Protein AF-A0A821AKG3-F1 (afdb_monomer)

Sequence (88 aa):
MDASKLPPLRGSSIDNHPNAKRQQNGITVVDGNRQGNGINQLSYPYGLYVDDDQTVYVADESNHRIVEWKWGATSGQVVAGGNGQGSG

Nearest PDB structures (foldseek):
  8pkq-assembly1_A  TM=8.274E-01  e=5.808E-03  Mycobacterium tuberculosis
  7djj-assembly1_A  TM=8.971E-01  e=2.370E-02  Arabidopsis thaliana
  7djm-assembly1_A  TM=8.712E-01  e=4.213E-02  Arabidopsis thaliana
  7djk-assembly1_A  TM=8.496E-01  e=5.104E-02  Arabidopsis thaliana
  7djl-assembly2_A  TM=8.886E-01  e=6.183E-02  Arabidopsis thaliana

Structure (mmCIF, N/CA/C/O backbone):
data_AF-A0A821AKG3-F1
#
_entry.id   AF-A0A821AKG3-F1
#
loop_
_atom_site.group_PDB
_atom_site.id
_atom_site.type_symbol
_atom_site.label_atom_id
_atom_site.label_alt_id
_atom_site.label_comp_id
_atom_site.label_asym_id
_atom_site.label_entity_id
_atom_site.label_seq_id
_atom_site.pdbx_PDB_ins_code
_atom_site.Cartn_x
_atom_site.Cartn_y
_atom_site.Cartn_z
_atom_site.occupancy
_atom_site.B_iso_or_equiv
_atom_site.auth_seq_id
_atom_site.auth_comp_id
_atom_site.auth_asym_id
_atom_site.auth_atom_id
_atom_site.pdbx_PDB_model_num
ATOM 1 N N . MET A 1 1 ? -31.419 36.861 31.798 1.00 51.81 1 MET A N 1
ATOM 2 C CA . MET A 1 1 ? -31.087 35.574 31.153 1.00 51.81 1 MET A CA 1
ATOM 3 C C . MET A 1 1 ? -29.639 35.691 30.720 1.00 51.81 1 MET A C 1
ATOM 5 O O . MET A 1 1 ? -29.335 36.570 29.931 1.00 51.81 1 MET A O 1
ATOM 9 N N . ASP A 1 2 ? -28.749 34.954 31.375 1.00 58.72 2 ASP A N 1
ATOM 10 C CA . ASP A 1 2 ? -27.296 35.097 31.244 1.00 58.72 2 ASP A CA 1
ATOM 11 C C . ASP A 1 2 ? -26.779 34.245 30.070 1.00 58.72 2 ASP A C 1
ATOM 13 O O . ASP A 1 2 ? -27.011 33.036 30.031 1.00 58.72 2 ASP A O 1
ATOM 17 N N . ALA A 1 3 ? -26.109 34.883 29.106 1.00 54.12 3 ALA A N 1
ATOM 18 C CA . ALA A 1 3 ? -25.572 34.251 27.900 1.00 54.12 3 ALA A CA 1
ATOM 19 C C . ALA A 1 3 ? -24.322 33.382 28.162 1.00 54.12 3 ALA A C 1
ATOM 21 O O . ALA A 1 3 ? -23.844 32.709 27.251 1.00 54.12 3 ALA A O 1
ATOM 22 N N . SER A 1 4 ? -23.814 33.345 29.399 1.00 54.78 4 SER A N 1
ATOM 23 C CA . SER A 1 4 ? -22.618 32.584 29.791 1.00 54.78 4 SER A CA 1
ATOM 24 C C . SER A 1 4 ? -22.811 31.059 29.886 1.00 54.78 4 SER A C 1
ATOM 26 O O . SER A 1 4 ? -21.845 30.333 30.117 1.00 54.78 4 SER A O 1
ATOM 28 N N . LYS A 1 5 ? -24.038 30.545 29.700 1.00 53.03 5 LYS A N 1
ATOM 29 C CA . LYS A 1 5 ? -24.369 29.112 29.850 1.00 53.03 5 LYS A CA 1
ATOM 30 C C . LYS A 1 5 ? -24.536 28.322 28.545 1.00 53.03 5 LYS A C 1
ATOM 32 O O . LYS A 1 5 ? -24.936 27.160 28.604 1.00 53.03 5 LYS A O 1
ATOM 37 N N . LEU A 1 6 ? -24.256 28.901 27.377 1.00 49.69 6 LEU A N 1
ATOM 38 C CA . LEU A 1 6 ? -24.322 28.150 26.117 1.00 49.69 6 LEU A CA 1
ATOM 39 C C . LEU A 1 6 ? -23.011 27.371 25.887 1.00 49.69 6 LEU A C 1
ATOM 41 O O . LEU A 1 6 ? -21.942 27.982 25.909 1.00 49.69 6 LEU A O 1
ATOM 45 N N . PRO A 1 7 ? -23.050 26.042 25.665 1.00 45.19 7 PRO A N 1
ATOM 46 C CA . PRO A 1 7 ? -21.850 25.288 25.313 1.00 45.19 7 PRO A CA 1
ATOM 47 C C . PRO A 1 7 ? -21.300 25.761 23.953 1.00 45.19 7 PRO A C 1
ATOM 49 O O . PRO A 1 7 ? -22.076 26.187 23.092 1.00 45.19 7 PRO A O 1
ATOM 52 N N . PRO A 1 8 ? -19.975 25.693 23.719 1.00 50.62 8 PRO A N 1
ATOM 53 C CA . PRO A 1 8 ? -19.399 26.102 22.446 1.00 50.62 8 PRO A CA 1
ATOM 54 C C . PRO A 1 8 ? -19.916 25.198 21.325 1.00 50.62 8 PRO A C 1
ATOM 56 O O . PRO A 1 8 ? -19.870 23.971 21.432 1.00 50.62 8 PRO A O 1
ATOM 59 N N . LEU A 1 9 ? -20.362 25.803 20.223 1.00 50.66 9 LEU A N 1
ATOM 60 C CA . LEU A 1 9 ? -20.691 25.093 18.990 1.00 50.66 9 LEU A CA 1
ATOM 61 C C . LEU A 1 9 ? -19.398 24.546 18.367 1.00 50.66 9 LEU A C 1
ATOM 63 O O . LEU A 1 9 ? -18.828 25.134 17.453 1.00 50.66 9 LEU A O 1
ATOM 67 N N . ARG A 1 10 ? -18.896 23.416 18.871 1.00 60.94 10 ARG A N 1
ATOM 68 C CA . ARG A 1 10 ? -17.911 22.604 18.151 1.00 60.94 10 ARG A CA 1
ATOM 69 C C . ARG A 1 10 ? -18.648 21.585 17.297 1.00 60.94 10 ARG A C 1
ATOM 71 O O . ARG A 1 10 ? -18.744 20.413 17.630 1.00 60.94 10 ARG A O 1
ATOM 78 N N . GLY A 1 11 ? -19.159 22.076 16.181 1.00 45.47 11 GLY A N 1
ATOM 79 C CA . GLY A 1 11 ? -19.505 21.269 15.026 1.00 45.47 11 GLY A CA 1
ATOM 80 C C . GLY A 1 11 ? -19.060 22.059 13.814 1.00 45.47 11 GLY A C 1
ATOM 81 O O . GLY A 1 11 ? -19.707 23.037 13.452 1.00 45.47 11 GLY A O 1
ATOM 82 N N . SER A 1 12 ? -17.912 21.703 13.240 1.00 50.84 12 SER A N 1
ATOM 83 C CA . SER A 1 12 ? -17.507 22.206 11.932 1.00 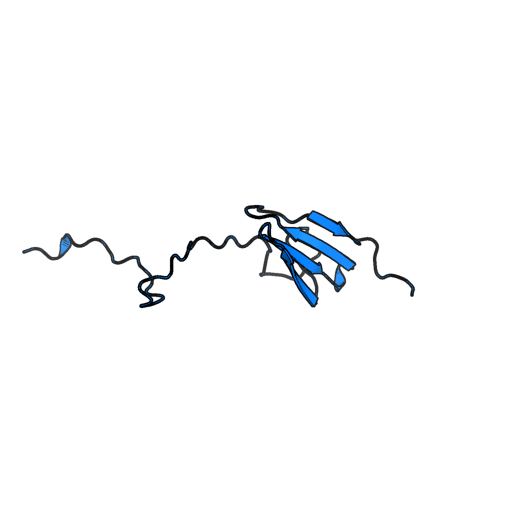50.84 12 SER A CA 1
ATOM 84 C C . SER A 1 12 ? -18.620 21.858 10.952 1.00 50.84 12 SER A C 1
ATOM 86 O O . SER A 1 12 ? -18.819 20.685 10.635 1.00 50.84 12 SER A O 1
ATOM 88 N N . SER A 1 13 ? -19.375 22.880 10.554 1.00 56.81 13 SER A N 1
ATOM 89 C CA . SER A 1 13 ? -20.412 22.802 9.536 1.00 56.81 13 SER A CA 1
ATOM 90 C C . SER A 1 13 ? -19.789 22.275 8.247 1.00 56.81 13 SER A C 1
ATOM 92 O O . SER A 1 13 ? -19.139 23.016 7.513 1.00 56.81 13 SER A O 1
ATOM 94 N N . ILE A 1 14 ? -19.948 20.977 8.014 1.00 57.88 14 ILE A N 1
ATOM 95 C CA . ILE A 1 14 ? -19.832 20.365 6.701 1.00 57.88 14 ILE A CA 1
ATOM 96 C C . ILE A 1 14 ? -21.133 19.592 6.475 1.00 57.88 14 ILE A C 1
ATOM 98 O O . ILE A 1 14 ? -21.371 18.541 7.059 1.00 57.88 14 ILE A O 1
ATOM 102 N N . ASP A 1 15 ? -21.972 20.174 5.623 1.00 58.25 15 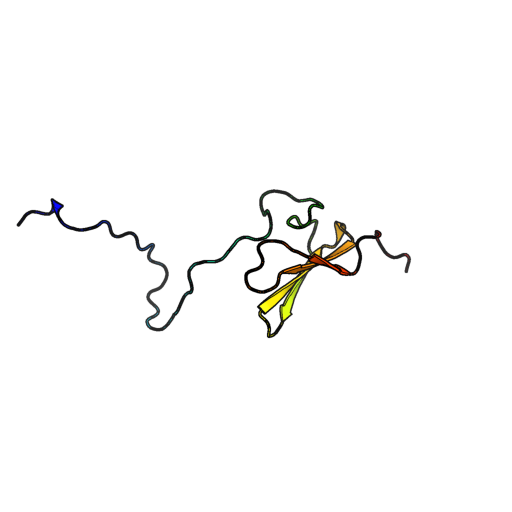ASP A N 1
ATOM 103 C CA . ASP A 1 15 ? -23.075 19.541 4.898 1.00 58.25 15 ASP A CA 1
ATOM 104 C C . ASP A 1 15 ? -24.473 19.596 5.526 1.00 58.25 15 ASP A C 1
ATOM 106 O O . ASP A 1 15 ? -24.820 18.919 6.489 1.00 58.25 15 ASP A O 1
ATOM 110 N N . ASN A 1 16 ? -25.343 20.332 4.835 1.00 51.00 16 ASN A N 1
ATOM 111 C CA . ASN A 1 16 ? -26.784 20.408 5.053 1.00 51.00 16 ASN A CA 1
ATOM 112 C C . ASN A 1 16 ? -27.523 19.201 4.416 1.00 51.00 16 ASN A C 1
ATOM 114 O O . ASN A 1 16 ? -28.615 19.352 3.870 1.00 51.00 16 ASN A O 1
ATOM 118 N N . HIS A 1 17 ? -26.914 18.006 4.416 1.00 56.50 17 HIS A N 1
ATOM 119 C CA . HIS A 1 17 ? -27.502 16.800 3.823 1.00 56.50 17 HIS A CA 1
ATOM 120 C C . HIS A 1 17 ? -28.176 15.941 4.906 1.00 56.50 17 HIS A C 1
ATOM 122 O O . HIS A 1 17 ? -27.478 15.258 5.657 1.00 56.50 17 HIS A O 1
ATOM 128 N N . PRO A 1 18 ? -29.521 15.906 4.975 1.00 58.88 18 PRO A N 1
ATOM 129 C CA . PRO A 1 18 ? -30.262 15.340 6.109 1.00 58.88 18 PRO A CA 1
ATOM 130 C C . PRO A 1 18 ? -30.100 13.821 6.316 1.00 58.88 18 PRO A C 1
ATOM 132 O O . PRO A 1 18 ? -30.577 13.301 7.318 1.00 58.88 18 PRO A O 1
ATOM 135 N N . ASN A 1 19 ? -29.397 13.113 5.420 1.00 58.22 19 ASN A N 1
ATOM 136 C CA . ASN A 1 19 ? -29.228 11.655 5.455 1.00 58.22 19 ASN A CA 1
ATOM 137 C C . ASN A 1 19 ? -27.757 11.186 5.416 1.00 58.22 19 ASN A C 1
ATOM 139 O O . ASN A 1 19 ? -27.500 9.985 5.311 1.00 58.22 19 ASN A O 1
ATOM 143 N N . ALA A 1 20 ? -26.772 12.089 5.487 1.00 56.44 20 ALA A N 1
ATOM 144 C CA . ALA A 1 20 ? -25.364 11.698 5.446 1.00 56.44 20 ALA A CA 1
ATOM 145 C C . ALA A 1 20 ? -24.897 11.190 6.823 1.00 56.44 20 ALA A C 1
ATOM 147 O O . ALA A 1 20 ? -24.498 11.971 7.686 1.00 56.44 20 ALA A O 1
ATOM 148 N N . LYS A 1 21 ? -24.892 9.866 7.040 1.00 51.97 21 LYS A N 1
ATOM 149 C CA . LYS A 1 21 ? -24.163 9.261 8.169 1.00 51.97 21 LYS A CA 1
ATOM 150 C C . LYS A 1 21 ? -22.662 9.302 7.881 1.00 51.97 21 LYS A C 1
ATOM 152 O O . LYS A 1 21 ? -22.068 8.298 7.500 1.00 51.97 21 LYS A O 1
ATOM 157 N N . ARG A 1 22 ? -22.032 10.467 8.031 1.00 57.25 22 ARG A N 1
ATOM 158 C CA . ARG A 1 22 ? -20.569 10.543 8.017 1.00 57.25 22 ARG A CA 1
ATOM 159 C C . ARG A 1 22 ? -20.052 9.888 9.299 1.00 57.25 22 ARG A C 1
ATOM 161 O O . ARG A 1 22 ? -20.224 10.440 10.381 1.00 57.25 22 ARG A O 1
ATOM 168 N N . GLN A 1 23 ? -19.413 8.724 9.196 1.00 55.91 23 GLN A N 1
ATOM 169 C CA . GLN A 1 23 ? -18.476 8.301 10.236 1.00 55.91 23 GLN A CA 1
ATOM 170 C C . GLN A 1 23 ? -17.249 9.216 10.113 1.00 55.91 23 GLN A C 1
ATOM 172 O O . GLN A 1 23 ? -16.409 9.034 9.241 1.00 55.91 23 GLN A O 1
ATOM 177 N N . GLN A 1 24 ? -17.203 10.277 10.920 1.00 56.25 24 GLN A N 1
ATOM 178 C CA . GLN A 1 24 ? -16.224 11.373 10.837 1.00 56.25 24 GLN A CA 1
ATOM 179 C C . GLN A 1 24 ? -14.818 11.032 11.378 1.00 56.25 24 GLN A C 1
ATOM 181 O O . GLN A 1 24 ? -14.061 11.937 11.707 1.00 56.25 24 GLN A O 1
ATOM 186 N N . ASN A 1 25 ? -14.427 9.758 11.434 1.00 60.72 25 ASN A N 1
ATOM 187 C CA . ASN A 1 25 ? -13.112 9.355 11.939 1.00 60.72 25 ASN A CA 1
ATOM 188 C C . ASN A 1 25 ? -12.311 8.654 10.837 1.00 60.72 25 ASN A C 1
ATOM 190 O O . ASN A 1 25 ? -12.082 7.450 10.896 1.00 60.72 25 ASN A O 1
ATOM 194 N N . GLY A 1 26 ? -11.902 9.403 9.811 1.00 65.62 26 GLY A N 1
ATOM 195 C CA . GLY A 1 26 ? -10.872 8.920 8.893 1.00 65.62 26 GLY A CA 1
ATOM 196 C C . GLY A 1 26 ? -9.545 8.795 9.643 1.00 65.62 26 GLY A C 1
ATOM 197 O O . GLY A 1 26 ? -9.106 9.7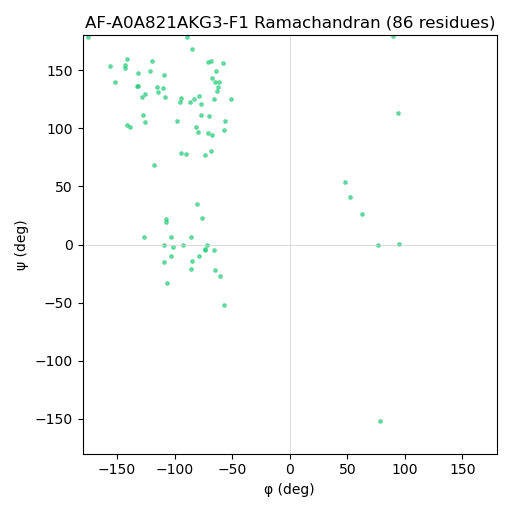57 10.270 1.00 65.62 26 GLY A O 1
ATOM 198 N N . ILE A 1 27 ? -8.922 7.617 9.611 1.00 72.38 27 ILE A N 1
ATOM 199 C CA . ILE A 1 27 ? -7.586 7.401 10.175 1.00 72.38 27 ILE A CA 1
ATOM 200 C C . ILE A 1 27 ? -6.579 7.543 9.037 1.00 72.38 27 ILE A C 1
ATOM 202 O O . ILE A 1 27 ? -6.655 6.832 8.038 1.00 72.38 27 ILE A O 1
ATOM 206 N N . THR A 1 28 ? -5.620 8.454 9.190 1.00 81.31 28 THR A N 1
ATOM 207 C CA . THR A 1 28 ? -4.465 8.527 8.293 1.00 81.31 28 THR A CA 1
ATOM 208 C C . THR A 1 28 ? -3.488 7.417 8.669 1.00 81.31 28 THR A C 1
ATOM 210 O O . THR A 1 28 ? -2.885 7.455 9.738 1.00 81.31 28 THR A O 1
ATOM 213 N N . VAL A 1 29 ? -3.348 6.420 7.796 1.00 82.69 29 VAL A N 1
ATOM 214 C CA . VAL A 1 29 ? -2.491 5.233 8.008 1.00 82.69 29 VAL A CA 1
ATOM 215 C C . VAL A 1 29 ? -1.171 5.295 7.233 1.00 82.69 29 VAL A C 1
ATOM 217 O O . VAL A 1 29 ? -0.273 4.489 7.464 1.00 82.69 29 VAL A O 1
ATOM 220 N N . VAL A 1 30 ? -1.044 6.274 6.336 1.00 83.06 30 VAL A N 1
ATOM 221 C CA . VAL A 1 30 ? 0.164 6.577 5.565 1.00 83.06 30 VAL A CA 1
ATOM 222 C C . VAL A 1 30 ? 0.680 7.945 5.994 1.00 83.06 30 VAL A C 1
ATOM 224 O O . VAL A 1 30 ? -0.086 8.907 6.046 1.00 83.06 30 VAL A O 1
ATOM 227 N N . ASP A 1 31 ? 1.974 8.051 6.283 1.00 78.62 31 ASP A N 1
ATOM 228 C CA . ASP A 1 31 ? 2.632 9.331 6.524 1.00 78.62 31 ASP A CA 1
ATOM 229 C C . ASP A 1 31 ? 2.666 10.140 5.219 1.00 78.62 31 ASP A C 1
ATOM 231 O O . ASP A 1 31 ? 3.552 9.986 4.381 1.00 78.62 31 ASP A O 1
ATOM 235 N N . GLY A 1 32 ? 1.664 11.000 5.035 1.00 69.50 32 GLY A N 1
ATOM 236 C CA . GLY A 1 32 ? 1.545 11.874 3.868 1.00 69.50 32 GLY A CA 1
ATOM 237 C C . GLY A 1 32 ? 2.557 13.023 3.836 1.00 69.50 32 GLY A C 1
ATOM 238 O O . GLY A 1 32 ? 2.527 13.820 2.902 1.00 69.50 32 GLY A O 1
ATOM 239 N N . ASN A 1 33 ? 3.437 13.151 4.837 1.00 74.25 33 ASN A N 1
ATOM 240 C CA . ASN A 1 33 ? 4.346 14.292 4.922 1.00 74.25 33 ASN A CA 1
ATOM 241 C C . ASN A 1 33 ? 5.634 14.099 4.116 1.00 74.25 33 ASN A C 1
ATOM 243 O O . ASN A 1 33 ? 6.301 15.095 3.824 1.00 74.25 33 ASN A O 1
ATOM 247 N N . ARG A 1 34 ? 6.025 12.854 3.790 1.00 81.94 34 ARG A N 1
ATOM 248 C CA . ARG A 1 34 ? 7.262 12.553 3.046 1.00 81.94 34 ARG A CA 1
ATOM 249 C C . ARG A 1 34 ? 7.159 11.265 2.236 1.00 81.94 34 ARG A C 1
ATOM 251 O O . ARG A 1 34 ? 6.683 10.246 2.726 1.00 81.94 34 ARG A O 1
ATOM 258 N N . GLN A 1 35 ? 7.715 11.305 1.029 1.00 90.44 35 GLN A N 1
ATOM 259 C CA . GLN A 1 35 ? 8.040 10.106 0.265 1.00 90.44 35 GLN A CA 1
ATOM 260 C C . GLN A 1 35 ? 9.060 9.248 1.025 1.00 90.44 35 GLN A C 1
ATOM 262 O O . GLN A 1 35 ? 10.011 9.781 1.604 1.00 90.44 35 GLN A O 1
ATOM 267 N N . GLY A 1 36 ? 8.888 7.928 1.003 1.00 93.00 36 GLY A N 1
ATOM 268 C CA . GLY A 1 36 ? 9.805 7.009 1.673 1.00 93.00 36 GLY A CA 1
ATOM 269 C C . GLY A 1 36 ? 9.488 5.541 1.418 1.00 93.00 36 GLY A C 1
ATOM 270 O O . GLY A 1 36 ? 8.531 5.206 0.725 1.00 93.00 36 GLY A O 1
ATOM 271 N N . ASN A 1 37 ? 10.311 4.665 1.991 1.00 92.88 37 ASN A N 1
ATOM 272 C CA . ASN A 1 37 ? 10.229 3.209 1.836 1.00 92.88 37 ASN A CA 1
ATOM 273 C C . ASN A 1 37 ? 9.755 2.484 3.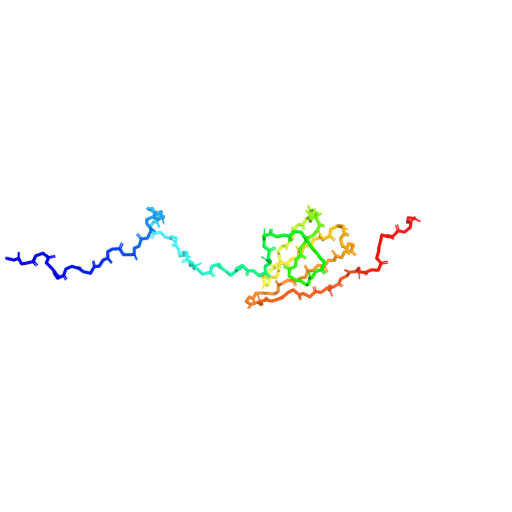110 1.00 92.88 37 ASN A C 1
ATOM 275 O O . ASN A 1 37 ? 9.602 1.258 3.105 1.00 92.88 37 ASN A O 1
ATOM 279 N N . GLY A 1 38 ? 9.482 3.222 4.194 1.00 93.31 38 GLY A N 1
ATOM 280 C CA . GLY A 1 38 ? 8.846 2.675 5.390 1.00 93.31 38 GLY A CA 1
ATOM 281 C C . GLY A 1 38 ? 7.484 2.054 5.070 1.00 93.31 38 GLY A C 1
ATOM 282 O O . GLY A 1 38 ? 6.851 2.402 4.078 1.00 93.31 38 GLY A O 1
ATOM 283 N N . ILE A 1 39 ? 7.010 1.125 5.902 1.00 93.19 39 ILE A N 1
ATOM 284 C CA . ILE A 1 39 ? 5.766 0.379 5.629 1.00 93.19 39 ILE A CA 1
ATOM 285 C C . ILE A 1 39 ? 4.519 1.274 5.507 1.00 93.19 39 ILE A C 1
ATOM 287 O O . ILE A 1 39 ? 3.586 0.948 4.787 1.00 93.19 39 ILE A O 1
ATOM 291 N N . ASN A 1 40 ? 4.544 2.433 6.165 1.00 91.81 40 ASN A N 1
ATOM 292 C CA . ASN A 1 40 ? 3.495 3.450 6.112 1.00 91.81 40 ASN A CA 1
ATOM 293 C C . ASN A 1 40 ? 3.926 4.687 5.307 1.00 91.81 40 ASN A C 1
ATOM 295 O O . ASN A 1 40 ? 3.405 5.773 5.526 1.00 91.81 40 ASN A O 1
ATOM 299 N N . GLN A 1 41 ? 4.906 4.554 4.418 1.00 94.38 41 GLN A N 1
ATOM 300 C CA . GLN A 1 41 ? 5.338 5.600 3.492 1.00 94.38 41 GLN A CA 1
ATOM 301 C C . GLN A 1 41 ? 5.201 5.081 2.065 1.00 94.38 41 GLN A C 1
ATOM 303 O O . GLN A 1 41 ? 5.337 3.886 1.822 1.00 94.38 41 GLN A O 1
ATOM 308 N N . LEU A 1 42 ? 4.925 5.980 1.128 1.00 94.62 42 LEU A N 1
ATOM 309 C CA . LEU A 1 42 ? 4.782 5.658 -0.290 1.00 94.62 42 LEU A CA 1
ATOM 310 C C . LEU A 1 42 ? 5.821 6.430 -1.110 1.00 94.62 42 LEU A C 1
ATOM 312 O O . LEU A 1 42 ? 6.332 7.466 -0.678 1.00 94.62 42 LEU A O 1
ATOM 316 N N . SER A 1 43 ? 6.119 5.932 -2.303 1.00 95.44 43 SER A N 1
ATOM 317 C CA . SER A 1 43 ? 7.114 6.435 -3.242 1.00 95.44 43 SER A CA 1
ATOM 318 C C . SER A 1 43 ? 6.574 6.319 -4.666 1.00 95.44 43 SER A C 1
ATOM 320 O O . SER A 1 43 ? 6.519 5.235 -5.238 1.00 95.44 43 SER A O 1
ATOM 322 N N . TYR A 1 44 ? 6.138 7.458 -5.218 1.00 94.50 44 TYR A N 1
ATOM 323 C CA . TYR A 1 44 ? 5.457 7.553 -6.518 1.00 94.50 44 TYR A CA 1
ATOM 324 C C . TYR A 1 44 ? 4.309 6.534 -6.700 1.00 94.50 44 TYR A C 1
ATOM 326 O O . TYR A 1 44 ? 4.294 5.791 -7.678 1.00 94.50 44 TYR A O 1
ATOM 334 N N . PRO A 1 45 ? 3.322 6.464 -5.784 1.00 94.88 45 PRO A N 1
ATOM 335 C CA . PRO A 1 45 ? 2.228 5.511 -5.928 1.00 94.88 45 PRO A CA 1
ATOM 336 C C . PRO A 1 45 ? 1.415 5.794 -7.199 1.00 94.88 45 PRO A C 1
ATOM 338 O O . PRO A 1 45 ? 1.080 6.945 -7.480 1.00 94.88 45 PRO A O 1
ATOM 341 N N . TYR A 1 46 ? 1.089 4.746 -7.958 1.00 95.62 46 TYR A N 1
ATOM 342 C CA . TYR A 1 46 ? 0.456 4.884 -9.278 1.00 95.62 46 TYR A CA 1
ATOM 343 C C . TYR A 1 46 ? -1.026 4.495 -9.291 1.00 95.62 46 TYR A C 1
ATOM 345 O O . TYR A 1 46 ? -1.817 5.066 -10.037 1.00 95.62 46 TYR A O 1
ATOM 353 N N . GLY A 1 47 ? -1.417 3.522 -8.465 1.00 95.00 47 GLY A N 1
ATOM 354 C CA . GLY A 1 47 ? -2.767 2.966 -8.465 1.00 95.00 47 GLY A CA 1
ATOM 355 C C . GLY A 1 47 ? -3.265 2.626 -7.067 1.00 95.00 47 GLY A C 1
ATOM 356 O O . GLY A 1 47 ? -2.475 2.301 -6.180 1.00 95.00 47 GLY A O 1
ATOM 357 N N . LEU A 1 48 ? -4.587 2.688 -6.906 1.00 96.31 48 LEU A N 1
ATOM 358 C CA . LEU A 1 48 ? -5.326 2.343 -5.696 1.00 96.31 48 LEU A CA 1
ATOM 359 C C . LEU A 1 48 ? -6.514 1.447 -6.066 1.00 96.31 48 LEU A C 1
ATOM 361 O O . LEU A 1 48 ? -7.233 1.739 -7.022 1.00 96.31 48 LEU A O 1
ATOM 365 N N . TYR A 1 49 ? -6.732 0.398 -5.277 1.00 97.81 49 TYR A N 1
ATOM 366 C CA . TYR A 1 49 ? -7.923 -0.448 -5.329 1.00 97.81 49 TYR A CA 1
ATOM 367 C C . TYR A 1 49 ? -8.492 -0.647 -3.921 1.00 97.81 49 TYR A C 1
ATOM 369 O O . TYR A 1 49 ? -7.739 -0.668 -2.949 1.00 97.81 49 TYR A O 1
ATOM 377 N N . VAL A 1 50 ? -9.814 -0.777 -3.814 1.00 96.81 50 VAL A N 1
ATOM 378 C CA . VAL A 1 50 ? -10.510 -1.097 -2.563 1.00 96.81 50 VAL A CA 1
ATOM 379 C C . VAL A 1 50 ? -11.425 -2.282 -2.832 1.00 96.81 50 VAL A C 1
ATOM 381 O O . VAL A 1 50 ? -12.194 -2.234 -3.791 1.00 96.81 50 VAL A O 1
ATOM 384 N N . ASP A 1 51 ? -11.315 -3.334 -2.025 1.00 96.81 51 A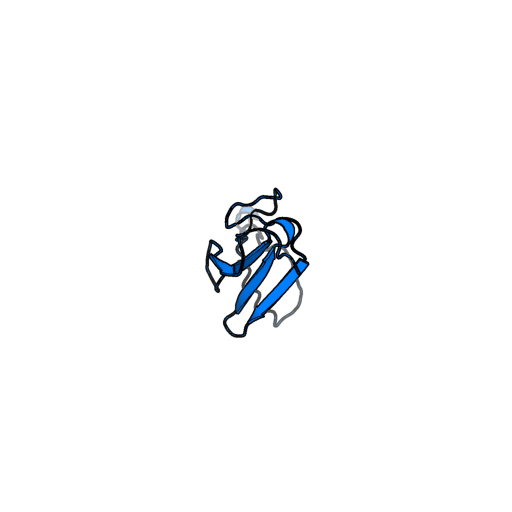SP A N 1
ATOM 385 C CA . ASP A 1 51 ? -12.165 -4.522 -2.141 1.00 96.81 51 ASP A CA 1
ATOM 386 C C . ASP A 1 51 ? -13.457 -4.423 -1.305 1.00 96.81 51 ASP A C 1
ATOM 388 O O . ASP A 1 51 ? -13.703 -3.437 -0.602 1.00 96.81 51 ASP A O 1
ATOM 392 N N . ASP A 1 52 ? -14.293 -5.462 -1.385 1.00 97.19 52 ASP A N 1
ATOM 393 C CA . ASP A 1 52 ? -15.572 -5.545 -0.667 1.00 97.19 52 ASP A CA 1
ATOM 394 C C . ASP A 1 52 ? -15.401 -5.599 0.867 1.00 97.19 52 ASP A C 1
ATOM 396 O O . ASP A 1 52 ? -16.305 -5.202 1.606 1.00 97.19 52 ASP A O 1
ATOM 400 N N . ASP A 1 53 ? -14.225 -6.015 1.352 1.00 96.00 53 ASP A N 1
ATOM 401 C CA . ASP A 1 53 ? -13.855 -6.045 2.772 1.00 96.00 53 ASP A CA 1
ATOM 402 C C . ASP A 1 53 ? -13.284 -4.697 3.262 1.00 96.00 53 ASP A C 1
ATOM 404 O O . ASP A 1 53 ? -12.858 -4.572 4.415 1.00 96.00 53 ASP A O 1
ATOM 408 N N . GLN A 1 54 ? -13.313 -3.659 2.414 1.00 94.31 54 GLN A N 1
ATOM 409 C CA . GLN A 1 54 ? -12.748 -2.328 2.664 1.00 94.31 54 GLN A CA 1
ATOM 410 C C . GLN A 1 54 ? -11.221 -2.344 2.870 1.00 94.31 54 GLN A C 1
ATOM 412 O O . GLN A 1 54 ? -10.666 -1.451 3.521 1.00 94.31 54 GLN A O 1
ATOM 417 N N . THR A 1 55 ? -10.529 -3.335 2.306 1.00 95.94 55 THR A N 1
ATOM 418 C CA . THR A 1 55 ? -9.066 -3.373 2.252 1.00 95.94 55 THR A CA 1
ATOM 419 C C . THR A 1 55 ? -8.575 -2.466 1.134 1.00 95.94 55 THR A C 1
ATOM 421 O O . THR A 1 55 ? -9.005 -2.573 -0.013 1.00 95.94 55 THR A O 1
ATOM 424 N N . VAL A 1 56 ? -7.654 -1.563 1.464 1.00 96.12 56 VAL A N 1
ATOM 425 C CA . VAL A 1 56 ? -7.025 -0.645 0.514 1.00 96.12 56 VAL A CA 1
ATOM 426 C C . VAL A 1 56 ? -5.720 -1.245 0.018 1.00 96.12 56 VAL A C 1
ATOM 428 O O . VAL A 1 56 ? -4.838 -1.541 0.817 1.00 96.12 56 VAL A O 1
ATOM 431 N N . TYR A 1 57 ? -5.564 -1.339 -1.294 1.00 97.88 57 TYR A N 1
ATOM 432 C CA . TYR A 1 57 ? -4.337 -1.747 -1.965 1.00 97.88 57 TYR A CA 1
ATOM 433 C C . TYR A 1 57 ? -3.726 -0.554 -2.685 1.00 97.88 57 TYR A C 1
ATOM 435 O O . TYR A 1 57 ? -4.432 0.163 -3.397 1.00 97.88 57 TYR A O 1
ATOM 443 N N . VAL A 1 58 ? -2.416 -0.363 -2.543 1.00 97.44 58 VAL A N 1
ATOM 444 C CA . VAL A 1 58 ? -1.674 0.690 -3.246 1.00 97.44 58 VAL A CA 1
ATOM 445 C C . VAL A 1 58 ? -0.507 0.086 -4.013 1.00 97.44 58 VAL A C 1
ATOM 447 O O . VAL A 1 58 ? 0.304 -0.653 -3.451 1.00 97.44 58 VAL A O 1
ATOM 450 N N . ALA A 1 59 ? -0.410 0.436 -5.296 1.00 97.75 59 ALA A N 1
ATOM 451 C CA . ALA A 1 59 ? 0.765 0.176 -6.117 1.00 97.75 59 ALA A CA 1
ATOM 452 C C . ALA A 1 59 ? 1.818 1.260 -5.856 1.00 97.75 59 ALA A C 1
ATOM 454 O O . ALA A 1 59 ? 1.698 2.381 -6.353 1.00 97.75 59 ALA A O 1
ATOM 455 N N . ASP A 1 60 ? 2.823 0.920 -5.053 1.00 96.75 60 ASP A N 1
ATOM 456 C CA . ASP A 1 60 ? 3.897 1.795 -4.584 1.00 96.75 60 ASP A CA 1
ATOM 457 C C . ASP A 1 60 ? 5.117 1.655 -5.514 1.00 96.75 60 ASP A C 1
ATOM 459 O O . ASP A 1 60 ? 6.048 0.887 -5.251 1.00 96.75 60 ASP A O 1
ATOM 463 N N . GLU A 1 61 ? 5.030 2.316 -6.673 1.00 95.69 61 GLU A N 1
ATOM 464 C CA . GLU A 1 61 ? 5.814 2.030 -7.884 1.00 95.69 61 GLU A CA 1
ATOM 465 C C . GLU A 1 61 ? 7.322 2.093 -7.658 1.00 95.69 61 GLU A C 1
ATOM 467 O O . GLU A 1 61 ? 8.018 1.115 -7.940 1.00 95.69 61 GLU A O 1
ATOM 472 N N . SER A 1 62 ? 7.824 3.186 -7.084 1.00 95.88 62 SER A N 1
ATOM 473 C CA . SER A 1 62 ? 9.266 3.382 -6.910 1.00 95.88 62 SER A CA 1
ATOM 474 C C . SER A 1 62 ? 9.828 2.605 -5.719 1.00 95.88 62 SER A C 1
ATOM 476 O O . SER A 1 62 ? 11.042 2.495 -5.562 1.00 95.88 62 SER A O 1
ATOM 478 N N . ASN A 1 63 ? 8.959 2.037 -4.879 1.00 96.50 63 ASN A N 1
ATOM 479 C CA . ASN A 1 63 ? 9.337 1.017 -3.900 1.00 96.50 63 ASN A CA 1
ATOM 480 C C . ASN A 1 63 ? 9.153 -0.410 -4.450 1.00 96.50 63 ASN A C 1
ATOM 482 O O . ASN A 1 63 ? 9.433 -1.380 -3.742 1.00 96.50 63 ASN A O 1
ATOM 486 N N . HIS A 1 64 ? 8.685 -0.547 -5.695 1.00 96.88 64 HIS A N 1
ATOM 487 C CA . HIS A 1 64 ? 8.482 -1.806 -6.407 1.00 96.88 64 HIS A CA 1
ATOM 488 C C . HIS A 1 64 ? 7.645 -2.822 -5.621 1.00 96.88 64 HIS A C 1
ATOM 490 O O . HIS A 1 64 ? 7.974 -4.011 -5.578 1.00 96.88 64 HIS A O 1
ATOM 496 N N . ARG A 1 65 ? 6.582 -2.359 -4.952 1.00 98.00 65 ARG A N 1
ATOM 497 C CA . ARG A 1 65 ? 5.761 -3.193 -4.062 1.00 98.00 65 ARG A CA 1
ATOM 498 C C . ARG A 1 65 ? 4.273 -2.872 -4.153 1.00 98.00 65 ARG A C 1
ATOM 500 O O . ARG A 1 65 ? 3.880 -1.774 -4.538 1.00 98.00 65 ARG A O 1
ATOM 507 N N . ILE A 1 66 ? 3.458 -3.833 -3.731 1.00 97.88 66 ILE A N 1
ATOM 508 C CA . ILE A 1 66 ? 2.039 -3.640 -3.430 1.00 97.88 66 ILE A CA 1
ATOM 509 C C . ILE A 1 66 ? 1.870 -3.711 -1.917 1.00 97.88 66 ILE A C 1
ATOM 511 O O . ILE A 1 66 ? 2.309 -4.683 -1.292 1.00 97.88 66 ILE A 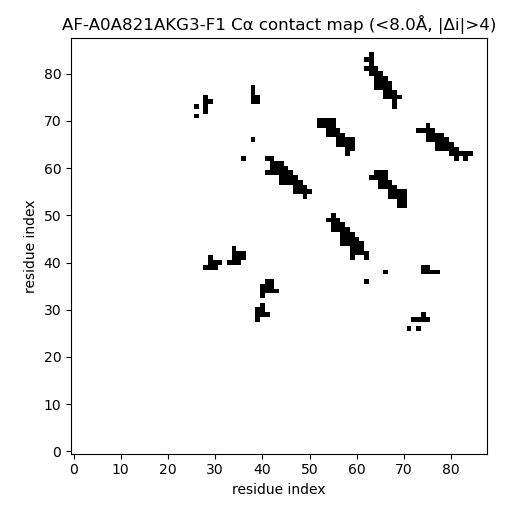O 1
ATOM 515 N N . VAL A 1 67 ? 1.240 -2.692 -1.338 1.00 97.94 67 VAL A N 1
ATOM 516 C CA . VAL A 1 67 ? 0.957 -2.628 0.101 1.00 97.94 67 VAL A CA 1
ATOM 517 C C . VAL A 1 67 ? -0.551 -2.645 0.322 1.00 97.94 67 VAL A C 1
ATOM 519 O O . VAL A 1 67 ? -1.275 -1.944 -0.386 1.00 97.94 67 VAL A O 1
ATOM 522 N N . GLU A 1 68 ? -1.012 -3.439 1.288 1.00 97.31 68 GLU A N 1
ATOM 523 C CA . GLU A 1 68 ? -2.412 -3.488 1.711 1.00 97.31 68 GLU A CA 1
ATOM 524 C C . GLU A 1 68 ? -2.620 -2.868 3.100 1.00 97.31 68 GLU A C 1
ATOM 526 O O . GLU A 1 68 ? -1.778 -3.023 3.988 1.00 97.31 68 GLU A O 1
ATOM 531 N N . TRP A 1 69 ? -3.770 -2.227 3.305 1.00 96.62 69 TRP A N 1
ATOM 532 C CA . TRP A 1 69 ? -4.292 -1.802 4.604 1.00 96.62 69 TRP A CA 1
ATOM 533 C C . TRP A 1 69 ? -5.712 -2.332 4.764 1.00 96.62 69 TRP A C 1
ATOM 535 O O . TRP A 1 69 ? -6.633 -1.871 4.093 1.00 96.62 69 TRP A O 1
ATOM 545 N N . LYS A 1 70 ? -5.898 -3.285 5.677 1.00 95.19 70 LYS A N 1
ATOM 546 C CA . LYS A 1 70 ? -7.228 -3.791 6.042 1.00 95.19 70 LYS A CA 1
ATOM 547 C C . LYS A 1 70 ? -8.033 -2.724 6.775 1.00 95.19 70 LYS A C 1
ATOM 549 O O . LYS A 1 70 ? -7.463 -1.831 7.407 1.00 95.19 70 LYS A O 1
ATOM 554 N N . TRP A 1 71 ? -9.356 -2.861 6.760 1.00 91.00 71 TRP A N 1
ATOM 555 C CA . TRP A 1 71 ? -10.236 -1.986 7.528 1.00 91.00 71 TRP A CA 1
ATOM 556 C C . TRP A 1 71 ? -9.810 -1.898 9.004 1.00 91.00 71 TRP A C 1
ATOM 558 O O . TRP A 1 71 ? -9.667 -2.908 9.694 1.00 91.00 71 TRP A O 1
ATOM 568 N N . GLY A 1 72 ? -9.588 -0.673 9.487 1.00 88.38 72 GLY A N 1
ATOM 569 C CA . GLY A 1 72 ? -9.165 -0.399 10.865 1.00 88.38 72 GLY A CA 1
ATOM 570 C C . GLY A 1 72 ? -7.685 -0.669 11.177 1.00 88.38 72 GLY A C 1
ATOM 571 O O . GLY A 1 72 ? -7.267 -0.435 12.312 1.00 88.38 72 GLY A O 1
ATOM 572 N N . ALA A 1 73 ? -6.878 -1.125 10.213 1.00 91.19 73 ALA A N 1
ATOM 573 C CA . ALA A 1 73 ? -5.438 -1.277 10.404 1.00 91.19 73 ALA A CA 1
ATOM 574 C C . ALA A 1 73 ? -4.754 0.092 10.552 1.00 91.19 73 ALA A C 1
ATOM 576 O O . ALA A 1 73 ? -5.115 1.053 9.882 1.00 91.19 73 ALA A O 1
ATOM 577 N N . THR A 1 74 ? -3.733 0.180 11.406 1.00 91.25 74 THR A N 1
ATOM 578 C CA . THR A 1 74 ? -2.896 1.386 11.573 1.00 91.25 74 THR A CA 1
ATOM 579 C C . THR A 1 74 ? -1.549 1.280 10.855 1.00 91.25 74 THR A C 1
ATOM 581 O O . THR A 1 74 ? -0.756 2.223 10.864 1.00 91.25 74 THR A O 1
ATOM 584 N N . SER A 1 75 ? -1.277 0.139 10.220 1.00 92.38 75 SER A N 1
ATOM 585 C CA . SER A 1 75 ? -0.102 -0.083 9.387 1.00 92.38 75 SER A CA 1
ATOM 586 C C . SER A 1 75 ? -0.412 -0.952 8.175 1.00 92.38 75 SER A C 1
ATOM 588 O O . SER A 1 75 ? -1.360 -1.739 8.189 1.00 92.38 75 SER A O 1
ATOM 590 N N . GLY A 1 76 ? 0.396 -0.782 7.130 1.00 94.00 76 GLY A N 1
ATOM 591 C CA . GLY A 1 76 ? 0.289 -1.558 5.900 1.00 94.00 76 GLY A CA 1
ATOM 592 C C . GLY A 1 76 ? 1.025 -2.891 5.990 1.00 94.00 76 GLY A C 1
ATOM 593 O O . GLY A 1 76 ? 1.819 -3.107 6.908 1.00 94.00 76 GLY A O 1
ATOM 594 N N . GLN A 1 77 ? 0.793 -3.778 5.026 1.00 97.25 77 GLN A N 1
ATOM 595 C CA . GLN A 1 77 ? 1.546 -5.021 4.824 1.00 97.25 77 GLN A CA 1
ATOM 596 C C . GLN A 1 77 ? 1.939 -5.158 3.352 1.00 97.25 77 GLN A C 1
ATOM 598 O O . GLN A 1 77 ? 1.125 -4.906 2.470 1.00 97.25 77 GLN A O 1
ATOM 603 N N . VAL A 1 78 ? 3.181 -5.560 3.070 1.00 97.50 78 VAL A N 1
ATOM 604 C CA . VAL A 1 78 ? 3.606 -5.848 1.691 1.00 97.50 78 VAL A CA 1
ATOM 605 C C . VAL A 1 78 ? 3.049 -7.205 1.281 1.00 97.50 78 VAL A C 1
ATOM 607 O O . VAL A 1 78 ? 3.370 -8.212 1.908 1.00 97.50 78 VAL A O 1
ATOM 610 N N . VAL A 1 79 ? 2.243 -7.230 0.222 1.00 97.94 79 VAL A N 1
ATOM 611 C CA . VAL A 1 79 ? 1.597 -8.458 -0.279 1.00 97.94 79 VAL A CA 1
ATOM 612 C C . VAL A 1 79 ? 2.171 -8.943 -1.606 1.00 97.94 79 VAL A C 1
ATOM 614 O O . VAL A 1 79 ? 1.968 -10.094 -1.982 1.00 97.94 79 VAL A O 1
ATOM 617 N N . ALA A 1 80 ? 2.926 -8.091 -2.303 1.00 97.00 80 ALA A N 1
ATOM 618 C CA . ALA A 1 80 ? 3.679 -8.460 -3.496 1.00 97.00 80 ALA A CA 1
ATOM 619 C C . ALA A 1 80 ? 4.860 -7.503 -3.731 1.00 97.00 80 ALA A C 1
ATOM 621 O O . ALA A 1 80 ? 4.804 -6.330 -3.356 1.00 97.00 80 ALA A O 1
ATOM 622 N N . GLY A 1 81 ? 5.907 -7.987 -4.405 1.00 95.94 81 GLY A N 1
ATOM 623 C CA . GLY A 1 81 ? 7.085 -7.189 -4.768 1.00 95.94 81 GLY A CA 1
ATOM 624 C C . GLY A 1 81 ? 8.073 -6.970 -3.615 1.00 95.94 81 GLY A C 1
ATOM 625 O O . GLY A 1 81 ? 8.206 -7.814 -2.733 1.00 95.94 81 GLY A O 1
ATOM 626 N N . GLY A 1 82 ? 8.806 -5.855 -3.657 1.00 93.19 82 GLY A N 1
ATOM 627 C CA . GLY A 1 82 ? 9.823 -5.463 -2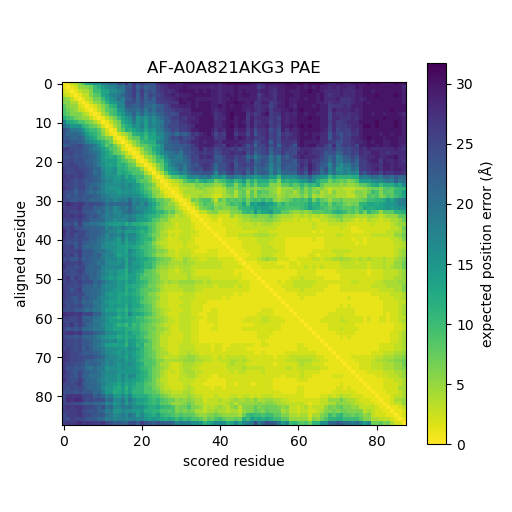.671 1.00 93.19 82 GLY A CA 1
ATOM 628 C C . GLY A 1 82 ? 11.264 -5.860 -3.019 1.00 93.19 82 GLY A C 1
ATOM 629 O O . GLY A 1 82 ? 12.176 -5.547 -2.263 1.00 93.19 82 GLY A O 1
ATOM 630 N N . ASN A 1 83 ? 11.481 -6.507 -4.169 1.00 93.44 83 ASN A N 1
ATOM 631 C CA . ASN A 1 83 ? 12.795 -6.995 -4.615 1.00 93.44 83 ASN A CA 1
ATOM 632 C C . ASN A 1 83 ? 13.386 -6.179 -5.780 1.00 93.44 83 ASN A C 1
ATOM 634 O O . ASN A 1 83 ? 14.267 -6.660 -6.488 1.00 93.44 83 ASN A O 1
ATOM 638 N N . GLY A 1 84 ? 12.902 -4.952 -5.985 1.00 93.00 84 GLY A N 1
ATOM 639 C CA . GLY A 1 84 ? 13.297 -4.112 -7.115 1.00 93.00 84 GLY A CA 1
ATOM 640 C C . GLY A 1 84 ? 12.423 -4.300 -8.357 1.00 93.00 84 GLY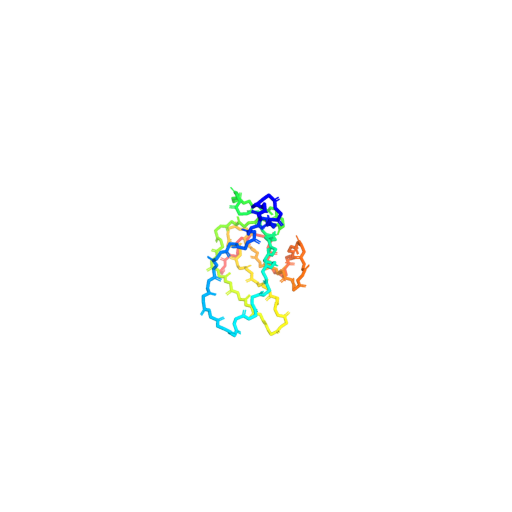 A C 1
ATOM 641 O O . GLY A 1 84 ? 11.474 -5.086 -8.370 1.00 93.00 84 GLY A O 1
ATOM 642 N N . GLN A 1 85 ? 12.746 -3.538 -9.401 1.00 90.94 85 GLN A N 1
ATOM 643 C CA . GLN A 1 85 ? 12.083 -3.605 -10.701 1.00 90.94 85 GLN A CA 1
ATOM 644 C C . GLN A 1 85 ? 12.320 -4.969 -11.382 1.00 90.94 85 GLN A C 1
ATOM 646 O O . GLN A 1 85 ? 13.427 -5.504 -11.350 1.00 90.94 85 GLN A O 1
ATOM 651 N N . GLY A 1 86 ? 11.286 -5.522 -12.028 1.00 85.75 86 GLY A N 1
ATOM 652 C CA . GLY A 1 86 ? 11.402 -6.735 -12.851 1.00 85.75 86 GLY A CA 1
ATOM 653 C C . GLY A 1 86 ? 12.173 -6.496 -14.159 1.00 85.75 86 GLY A C 1
ATOM 654 O O . GLY A 1 86 ? 12.237 -5.368 -14.645 1.00 85.75 86 GLY A O 1
ATOM 655 N N . SER A 1 87 ? 12.747 -7.554 -14.744 1.00 86.12 87 SER A N 1
ATOM 656 C CA . SER A 1 87 ? 13.646 -7.452 -15.909 1.00 86.12 87 SER A CA 1
ATOM 657 C C . SER A 1 87 ? 12.968 -7.405 -17.285 1.00 86.12 87 SER A C 1
ATOM 659 O O . SER A 1 87 ? 13.639 -7.032 -18.243 1.00 86.12 87 SER A O 1
ATOM 661 N N . GLY A 1 88 ? 11.677 -7.747 -17.383 1.00 69.69 88 GLY A N 1
ATOM 662 C CA . GLY A 1 88 ? 10.977 -7.898 -18.669 1.00 69.69 88 GLY A CA 1
ATOM 663 C C . GLY A 1 88 ? 11.383 -9.136 -19.460 1.00 69.69 88 GLY A C 1
ATOM 664 O O . GLY A 1 88 ? 12.511 -9.639 -19.255 1.00 69.69 88 GLY A O 1
#

pLDDT: mean 81.15, std 18.18, range [45.19, 98.0]

Secondary structure (DSSP, 8-state):
--GGGPPP---------TT----------S-TTS--SSTT--SSEEEEEE-TT--EEEEEGGGTEEEEE-TT-SS-EEEEE-S-----

Radius of gyration: 19.89 Å; Cα contacts (8 Å, |Δi|>4): 120; chains: 1; bounding box: 45×44×50 Å

Foldseek 3Di:
DDPVPDDDPPDPDDDPDPPDPPPPDDDQLAPPPDADLPQRHAAPWDDWDADPQRKIWIRRPQQQFIWIDGVPRSTIDTPDGRPDDDDD

Solvent-accessible surface area (backbone atoms only — not comparable to full-atom values): 5742 Å² total; per-residue (Å²): 137,75,82,87,76,68,79,80,87,85,63,86,89,75,77,97,54,98,78,69,83,72,78,87,73,82,77,85,42,54,54,85,86,51,76,39,81,52,73,36,30,48,26,73,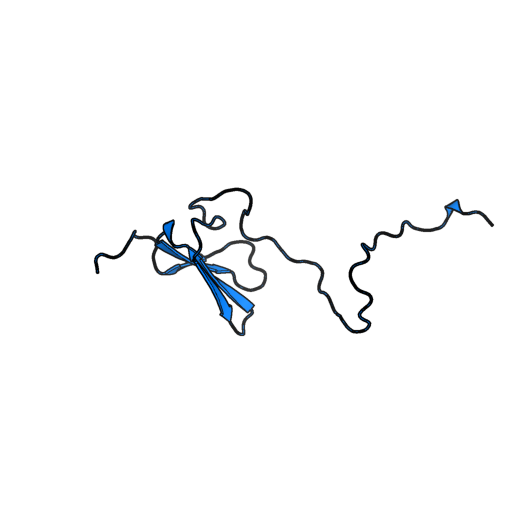63,77,49,78,50,70,52,97,76,53,31,38,36,36,37,21,51,77,52,27,26,30,36,37,30,51,66,91,51,73,53,45,44,80,78,43,74,63,81,56,80,82,86,127

Mean predicted aligned error: 11.8 Å